Protein AF-A0A1W2BTI9-F1 (afdb_monomer)

Foldseek 3Di:
DPDPPPVVVVVVVVVVVVVVVVVVLVVLLVLLVVLCVQLVVVVQEDQCCHRNHHHLLVLLQVDDPDPVSLVVQLCCAQPWAADPGHGDIGHHSVPRDDSVSSVSNNSNSNVSPPVDD

Organism: NCBI:txid1938817

Solvent-accessible surface area (backbone atoms only — not comparable to full-atom values): 6621 Å² total; per-residue (Å²): 136,84,72,78,67,62,61,58,56,56,54,55,52,52,57,53,56,58,56,55,59,55,56,54,56,56,53,50,38,53,49,7,53,52,46,37,55,76,58,51,46,61,81,36,30,35,63,83,44,70,68,78,40,66,13,36,31,54,52,21,61,75,47,64,101,43,74,68,43,50,58,52,50,50,50,38,49,34,65,17,52,60,64,89,88,41,87,73,65,45,71,59,37,60,91,68,52,54,72,71,56,49,48,31,30,50,56,35,30,51,59,40,47,56,92,77,130

Mean predicted aligned error: 9.0 Å

Structure (mmCIF, N/CA/C/O backbone):
data_AF-A0A1W2BTI9-F1
#
_entry.id   AF-A0A1W2BTI9-F1
#
loop_
_atom_site.group_PDB
_atom_site.id
_atom_site.type_symbol
_atom_site.label_atom_id
_atom_site.label_alt_id
_atom_site.label_comp_id
_atom_site.label_asym_id
_atom_site.label_entity_id
_atom_site.label_seq_id
_atom_site.pdbx_PDB_ins_code
_atom_site.Cartn_x
_atom_site.Cartn_y
_atom_site.Cartn_z
_atom_site.occupancy
_atom_site.B_iso_or_equiv
_atom_site.auth_seq_id
_atom_site.auth_comp_id
_atom_site.auth_asym_id
_atom_site.auth_atom_id
_atom_site.pdbx_PDB_model_num
ATOM 1 N N . MET A 1 1 ? -31.654 16.495 45.646 1.00 43.53 1 MET A N 1
ATOM 2 C CA . MET A 1 1 ? -32.252 16.745 44.316 1.00 43.53 1 MET A CA 1
ATOM 3 C C . MET A 1 1 ? -31.108 17.069 43.357 1.00 43.53 1 MET A C 1
ATOM 5 O O . MET A 1 1 ? -30.697 18.217 43.288 1.00 43.53 1 MET A O 1
ATOM 9 N N . TYR A 1 2 ? -30.495 16.063 42.719 1.00 49.09 2 TYR A N 1
ATOM 10 C CA . TYR A 1 2 ? -29.413 16.299 41.753 1.00 49.09 2 TYR A CA 1
ATOM 11 C C . TYR A 1 2 ? -30.023 16.712 40.411 1.00 49.09 2 TYR A C 1
ATOM 13 O O . TYR A 1 2 ? -30.862 16.010 39.853 1.00 49.09 2 TYR A O 1
ATOM 21 N N . SER A 1 3 ? -29.644 17.904 39.957 1.00 46.94 3 SER A N 1
ATOM 22 C CA . SER A 1 3 ? -30.159 18.567 38.762 1.00 46.94 3 SER A CA 1
ATOM 23 C C . SER A 1 3 ? -29.911 17.730 37.501 1.00 46.94 3 SER A C 1
ATOM 25 O O . SER A 1 3 ? -28.771 17.533 37.082 1.00 46.94 3 SER A O 1
ATOM 27 N N . ALA A 1 4 ? -30.992 17.279 36.858 1.00 55.44 4 ALA A N 1
ATOM 28 C CA . ALA A 1 4 ? -30.993 16.518 35.604 1.00 55.44 4 ALA A CA 1
ATOM 29 C C . ALA A 1 4 ? -30.530 17.332 34.367 1.00 55.44 4 ALA A C 1
ATOM 31 O O . ALA A 1 4 ? -30.588 16.841 33.238 1.00 55.44 4 ALA A O 1
ATOM 32 N N . GLY A 1 5 ? -30.077 18.578 34.558 1.00 52.56 5 GLY A N 1
ATOM 33 C CA . GLY A 1 5 ? -29.624 19.467 33.488 1.00 52.56 5 GLY A CA 1
ATOM 34 C C . GLY A 1 5 ? -28.242 19.116 32.933 1.00 52.56 5 GLY A C 1
ATOM 35 O O . GLY A 1 5 ? -28.045 19.182 31.725 1.00 52.56 5 GLY A O 1
ATOM 36 N N . HIS A 1 6 ? -27.296 18.683 33.770 1.00 53.59 6 HIS A N 1
ATOM 37 C CA . HIS A 1 6 ? -25.897 18.493 33.348 1.00 53.59 6 HIS A CA 1
ATOM 38 C C . HIS A 1 6 ? -25.665 17.246 32.481 1.00 53.59 6 HIS A C 1
ATOM 40 O O . HIS A 1 6 ? -24.758 17.228 31.652 1.00 53.59 6 HIS A O 1
ATOM 46 N N . VAL A 1 7 ? -26.523 16.231 32.609 1.00 55.00 7 VAL A N 1
ATOM 47 C CA . VAL A 1 7 ? -26.402 14.970 31.856 1.00 55.00 7 VAL A CA 1
ATOM 48 C C . VAL A 1 7 ? -26.747 15.165 30.372 1.00 55.00 7 VAL A C 1
ATOM 50 O O . VAL A 1 7 ? -26.128 14.547 29.510 1.00 55.00 7 VAL A O 1
ATOM 53 N N . LYS A 1 8 ? -27.673 16.082 30.047 1.00 50.09 8 LYS A N 1
ATOM 54 C CA . LYS A 1 8 ? -28.093 16.362 28.660 1.00 50.09 8 LYS A CA 1
ATOM 55 C C . LYS A 1 8 ? -27.005 17.055 27.831 1.00 50.09 8 LYS A C 1
ATOM 57 O O . LYS A 1 8 ? -26.839 16.728 26.660 1.00 50.09 8 LYS A O 1
ATOM 62 N N . TRP A 1 9 ? -26.235 17.959 28.439 1.00 55.72 9 TRP A N 1
ATOM 63 C CA . TRP A 1 9 ? -25.114 18.635 27.771 1.00 55.72 9 TRP A CA 1
ATOM 64 C C . TRP A 1 9 ? -23.898 17.719 27.618 1.00 55.72 9 TRP A C 1
ATOM 66 O O . TRP A 1 9 ? -23.259 17.721 26.569 1.00 55.72 9 TRP A O 1
ATOM 76 N N . ALA A 1 10 ? -23.621 16.881 28.623 1.00 58.44 10 ALA A N 1
ATOM 77 C CA . ALA A 1 10 ? -22.546 15.894 28.553 1.00 58.44 10 ALA A CA 1
ATOM 78 C C . ALA A 1 10 ? -22.774 14.865 27.428 1.00 58.44 10 ALA A C 1
ATOM 80 O O . ALA A 1 10 ? -21.850 14.557 26.681 1.00 58.44 10 ALA A O 1
ATOM 81 N N . LEU A 1 11 ? -24.014 14.393 27.245 1.00 59.31 11 LEU A N 1
ATOM 82 C CA . LEU A 1 11 ? -24.380 13.493 26.143 1.00 59.31 11 LEU A CA 1
ATOM 83 C C . LEU A 1 11 ? -24.272 14.161 24.761 1.00 59.31 11 LEU A C 1
ATOM 85 O O . LEU A 1 11 ? -23.779 13.539 23.823 1.00 59.31 11 LEU A O 1
ATOM 89 N N . ALA A 1 12 ? -24.673 15.430 24.629 1.00 59.34 12 ALA A N 1
ATOM 90 C CA . ALA A 1 12 ? -24.559 16.166 23.367 1.00 59.34 12 ALA A CA 1
ATOM 91 C C . ALA A 1 12 ? -23.094 16.396 22.939 1.00 59.34 12 ALA A C 1
ATOM 93 O O . ALA A 1 12 ? -22.774 16.287 21.755 1.00 59.34 12 ALA A O 1
ATOM 94 N N . LEU A 1 13 ? -22.188 16.651 23.890 1.00 59.41 13 LEU A N 1
ATOM 95 C CA . LEU A 1 13 ? -20.755 16.836 23.620 1.00 59.41 13 LEU A CA 1
ATOM 96 C C . LEU A 1 13 ? -20.051 15.533 23.198 1.00 59.41 13 LEU A C 1
ATOM 98 O O . LEU A 1 13 ? -19.171 15.566 22.339 1.00 59.41 13 LEU A O 1
ATOM 102 N N . ILE A 1 14 ? -20.472 14.383 23.736 1.00 59.38 14 ILE A N 1
ATOM 103 C CA . ILE A 1 14 ? -19.941 13.064 23.347 1.00 59.38 14 ILE A CA 1
ATOM 104 C C . ILE A 1 14 ? -20.331 12.712 21.900 1.00 59.38 14 ILE A C 1
ATOM 106 O O . ILE A 1 14 ? -19.494 12.222 21.142 1.00 59.38 14 ILE A O 1
ATOM 110 N N . CYS A 1 15 ? -21.563 13.020 21.478 1.00 58.97 15 CYS A N 1
ATOM 111 C CA . CYS A 1 15 ? -22.002 12.801 20.094 1.00 58.97 15 CYS A CA 1
ATOM 112 C C . CYS A 1 15 ? -21.216 13.647 19.077 1.00 58.97 15 CYS A C 1
ATOM 114 O O . CYS A 1 15 ? -20.891 13.155 17.997 1.00 58.97 15 CYS A O 1
ATOM 116 N N . ILE A 1 16 ? -20.866 14.892 19.422 1.00 60.34 16 ILE A N 1
ATOM 117 C CA . ILE A 1 16 ? -20.067 15.767 18.550 1.00 60.34 16 ILE A CA 1
ATOM 118 C C . ILE A 1 16 ? -18.635 15.225 18.411 1.00 60.34 16 ILE A C 1
ATOM 120 O O . ILE A 1 16 ? -18.134 15.116 17.295 1.00 60.34 16 ILE A O 1
ATOM 124 N N . ALA A 1 17 ? -17.995 14.802 19.506 1.00 60.47 17 ALA A N 1
ATOM 125 C CA . ALA A 1 17 ? -16.629 14.269 19.467 1.00 60.47 17 ALA A CA 1
ATOM 126 C C . ALA A 1 17 ? -16.493 13.008 18.585 1.00 60.47 17 ALA A C 1
ATOM 128 O O . ALA A 1 17 ? -15.535 12.892 17.822 1.00 60.47 17 ALA A O 1
ATOM 129 N N . LEU A 1 18 ? -17.477 12.101 18.626 1.00 59.75 18 LEU A N 1
ATOM 130 C CA . LEU A 1 18 ? -17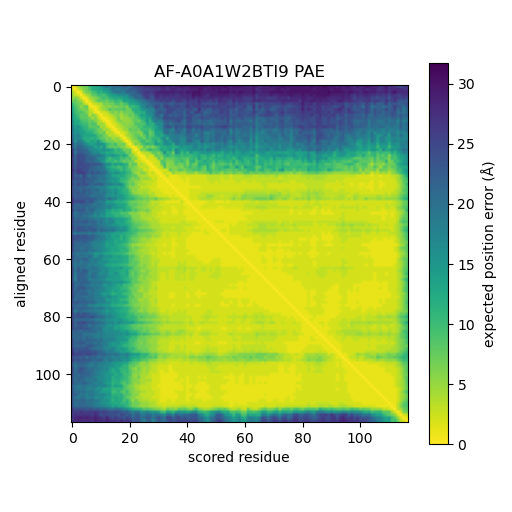.497 10.886 17.797 1.00 59.75 18 LEU A CA 1
ATOM 131 C C . LEU A 1 18 ? -17.660 11.180 16.294 1.00 59.75 18 LEU A C 1
ATOM 133 O O . LEU A 1 18 ? -17.071 10.487 15.464 1.00 59.75 18 LEU A O 1
ATOM 137 N N . MET A 1 19 ? -18.413 12.222 15.924 1.00 60.09 19 MET A N 1
ATOM 138 C CA . MET A 1 19 ? -18.585 12.617 14.519 1.00 60.09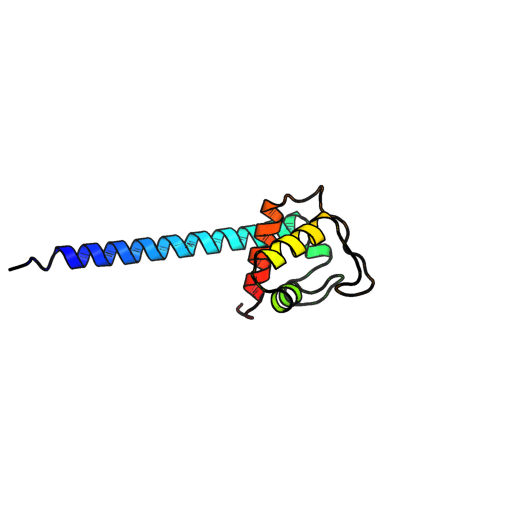 19 MET A CA 1
ATOM 139 C C . MET A 1 19 ? -17.330 13.269 13.916 1.00 60.09 19 MET A C 1
ATOM 141 O O . MET A 1 19 ? -17.061 13.098 12.722 1.00 60.09 19 MET A O 1
ATOM 145 N N . LEU A 1 20 ? -16.517 13.964 14.721 1.00 59.47 20 LEU A N 1
ATOM 146 C CA . LEU A 1 20 ? -15.254 14.531 14.237 1.00 59.47 20 LEU A CA 1
ATOM 147 C C . LEU A 1 20 ? -14.227 13.444 13.874 1.00 59.47 20 LEU A C 1
ATOM 149 O O . LEU A 1 20 ? -13.522 13.587 12.876 1.00 59.47 20 LEU A O 1
ATOM 153 N N . SER A 1 21 ? -14.167 12.334 14.617 1.00 60.41 21 SER A N 1
ATOM 154 C CA . SER A 1 21 ? -13.188 11.262 14.365 1.00 60.41 21 SER A CA 1
ATOM 155 C C . SER A 1 21 ? -13.417 10.515 13.043 1.00 60.41 21 SER A C 1
ATOM 157 O O . SER A 1 21 ? -12.454 10.130 12.380 1.00 60.41 21 SER A O 1
ATOM 159 N N . GLY A 1 22 ? -14.673 10.331 12.620 1.00 59.91 22 GLY A N 1
ATOM 160 C CA . GLY A 1 22 ? -14.995 9.648 11.357 1.00 59.91 22 GLY A CA 1
ATOM 161 C C . GLY A 1 22 ? -14.575 10.437 10.111 1.00 59.91 22 GLY A C 1
ATOM 162 O O . GLY A 1 22 ? -14.092 9.858 9.136 1.00 59.91 22 GLY A O 1
ATOM 163 N N . SER A 1 23 ? -14.699 11.765 10.164 1.00 64.38 23 SER A N 1
ATOM 164 C CA . SER A 1 23 ? -14.367 12.666 9.050 1.00 64.38 23 SER A CA 1
ATOM 165 C C . SER A 1 23 ? -12.873 12.653 8.701 1.00 64.38 23 SER A C 1
ATOM 167 O O . SER A 1 23 ? -12.512 12.688 7.526 1.00 64.38 23 SER A O 1
ATOM 169 N N . VAL A 1 24 ? -11.999 12.539 9.709 1.00 67.69 24 VAL A N 1
ATOM 170 C CA . VAL A 1 24 ? -10.536 12.506 9.523 1.00 67.69 24 VAL A CA 1
ATOM 171 C C . VAL A 1 24 ? -10.101 11.251 8.767 1.00 67.69 24 VAL A C 1
ATOM 173 O O . VAL A 1 24 ? -9.326 11.334 7.816 1.00 67.69 24 VAL A O 1
ATOM 176 N N . ARG A 1 25 ? -10.658 10.088 9.121 1.00 71.12 25 ARG A N 1
ATOM 177 C CA . ARG A 1 25 ? -10.293 8.821 8.478 1.00 71.12 25 ARG A CA 1
ATOM 178 C C . ARG A 1 25 ? -10.737 8.755 7.018 1.00 71.12 25 ARG A C 1
ATOM 180 O O . ARG A 1 25 ? -10.021 8.209 6.189 1.00 71.12 25 ARG A O 1
ATOM 187 N N . ALA A 1 26 ? -11.890 9.327 6.675 1.00 66.19 26 ALA A N 1
ATOM 188 C CA . ALA A 1 26 ? -12.328 9.396 5.281 1.00 66.19 26 ALA A CA 1
ATOM 189 C C . ALA A 1 26 ? -11.391 10.262 4.415 1.00 66.19 26 ALA A C 1
ATOM 191 O O . ALA A 1 26 ? -11.100 9.885 3.280 1.00 66.19 26 ALA A O 1
ATOM 192 N N . ALA A 1 27 ? -10.890 11.381 4.950 1.00 66.94 27 ALA A N 1
ATOM 193 C CA . ALA A 1 27 ? -9.961 12.265 4.244 1.00 66.94 27 ALA A CA 1
ATOM 194 C C . ALA A 1 27 ? -8.606 11.590 3.959 1.00 66.94 27 ALA A C 1
ATOM 196 O O . ALA A 1 27 ? -8.110 11.659 2.836 1.00 66.94 27 ALA A O 1
ATOM 197 N N . GLU A 1 28 ? -8.055 10.867 4.936 1.00 72.62 28 GLU A N 1
ATOM 198 C CA . GLU A 1 28 ? -6.797 10.115 4.798 1.00 72.62 28 GLU A CA 1
ATOM 199 C C . GLU A 1 28 ? -6.885 9.019 3.716 1.00 72.62 28 GLU A C 1
ATOM 201 O O . GLU A 1 28 ? -5.958 8.805 2.933 1.00 72.62 28 GLU A O 1
ATOM 206 N N . LEU A 1 29 ? -8.043 8.363 3.597 1.00 77.56 29 LEU A N 1
ATOM 207 C CA . LEU A 1 29 ? -8.279 7.334 2.579 1.00 77.56 29 LEU A CA 1
ATOM 208 C C . LEU A 1 29 ? -8.407 7.904 1.159 1.00 77.56 29 LEU A C 1
ATOM 210 O O . LEU A 1 29 ? -7.960 7.269 0.200 1.00 77.56 29 LEU A O 1
ATOM 214 N N . ILE A 1 30 ? -9.012 9.087 1.014 1.00 77.00 30 ILE A N 1
ATOM 215 C CA . ILE A 1 30 ? -9.046 9.814 -0.265 1.00 77.00 30 ILE A CA 1
ATOM 216 C C . ILE A 1 30 ? -7.616 10.171 -0.682 1.00 77.00 30 ILE A C 1
ATOM 218 O O . ILE A 1 30 ? -7.238 9.951 -1.834 1.00 77.00 30 ILE A O 1
ATOM 222 N N . GLU A 1 31 ? -6.802 10.629 0.270 1.00 85.56 31 GLU A N 1
ATOM 223 C CA . GLU A 1 31 ? -5.402 10.962 0.027 1.00 85.56 31 GLU A CA 1
ATOM 224 C C . GLU A 1 31 ? -4.602 9.749 -0.475 1.00 85.56 31 GLU A C 1
ATOM 226 O O . GLU A 1 31 ? -3.878 9.860 -1.464 1.00 85.56 31 GLU A O 1
ATOM 231 N N . GLY A 1 32 ? -4.793 8.565 0.118 1.00 90.62 32 GLY A N 1
ATOM 232 C CA . GLY A 1 32 ? -4.136 7.332 -0.332 1.00 90.62 32 GLY A CA 1
ATOM 233 C C . GLY A 1 32 ? -4.431 6.966 -1.792 1.00 90.62 32 GLY A C 1
ATOM 234 O O . GLY A 1 32 ? -3.518 6.616 -2.546 1.00 90.62 32 GLY A O 1
ATOM 235 N N . LYS A 1 33 ? -5.687 7.102 -2.234 1.00 93.12 33 LYS A N 1
ATOM 236 C CA . LYS A 1 33 ? -6.068 6.862 -3.638 1.00 93.12 33 LYS A CA 1
ATOM 237 C C . LYS A 1 33 ? -5.416 7.863 -4.593 1.00 93.12 33 LYS A C 1
ATOM 239 O O . LYS A 1 33 ? -4.994 7.493 -5.692 1.00 93.12 33 LYS A O 1
ATOM 244 N N . ASP A 1 34 ? -5.335 9.125 -4.193 1.00 94.50 34 ASP A N 1
ATOM 245 C CA . ASP A 1 34 ? -4.749 10.176 -5.021 1.00 94.50 34 ASP A CA 1
ATOM 246 C C . ASP A 1 34 ? -3.225 10.079 -5.098 1.00 94.50 34 ASP A C 1
ATOM 248 O O . ASP A 1 34 ? -2.658 10.297 -6.170 1.00 94.50 34 ASP A O 1
ATOM 252 N N . VAL A 1 35 ? -2.562 9.661 -4.018 1.00 94.81 35 VAL A N 1
ATOM 253 C CA . VAL A 1 35 ? -1.142 9.287 -4.049 1.00 94.81 35 VAL A CA 1
ATOM 254 C C . VAL A 1 35 ? -0.925 8.130 -5.026 1.00 94.81 35 VAL A C 1
ATOM 256 O O . VAL A 1 35 ? -0.093 8.243 -5.922 1.00 94.81 35 VAL A O 1
ATOM 259 N N . ALA A 1 36 ? -1.723 7.057 -4.950 1.00 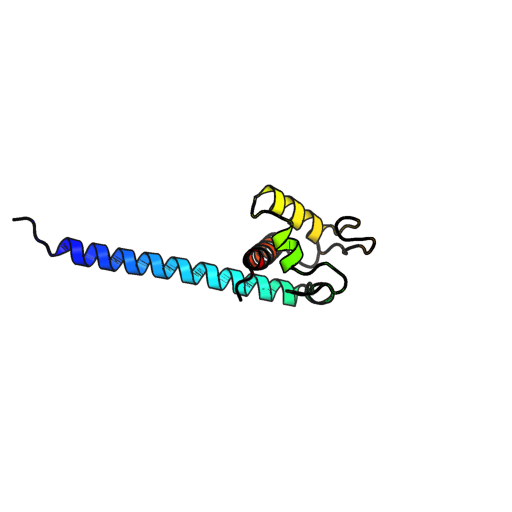93.62 36 ALA A N 1
ATOM 260 C CA . ALA A 1 36 ? -1.594 5.916 -5.865 1.00 93.62 36 ALA A CA 1
ATOM 261 C C . ALA A 1 36 ? -1.745 6.316 -7.348 1.00 93.62 36 ALA A C 1
ATOM 263 O O . ALA A 1 36 ? -1.083 5.758 -8.227 1.00 93.62 36 ALA A O 1
ATOM 264 N N . ARG A 1 37 ? -2.605 7.301 -7.635 1.00 92.19 37 ARG A N 1
ATOM 265 C CA . ARG A 1 37 ? -2.757 7.893 -8.973 1.00 92.19 37 ARG A CA 1
ATOM 266 C C . ARG A 1 37 ? -1.519 8.683 -9.392 1.00 92.19 37 ARG A C 1
ATOM 268 O O . ARG A 1 37 ? -0.993 8.444 -10.477 1.00 92.19 37 ARG A O 1
ATOM 275 N N . LYS A 1 38 ? -1.055 9.610 -8.548 1.00 91.50 38 LYS A N 1
ATOM 276 C CA . LYS A 1 38 ? 0.077 10.507 -8.843 1.00 91.50 38 LYS A CA 1
ATOM 277 C C . LYS A 1 38 ? 1.402 9.755 -8.966 1.00 91.50 38 LYS A C 1
ATOM 279 O O . LYS A 1 38 ? 2.206 10.085 -9.829 1.00 91.50 38 LYS A O 1
ATOM 284 N N . SER A 1 39 ? 1.593 8.709 -8.168 1.00 89.56 39 SER A N 1
ATOM 285 C C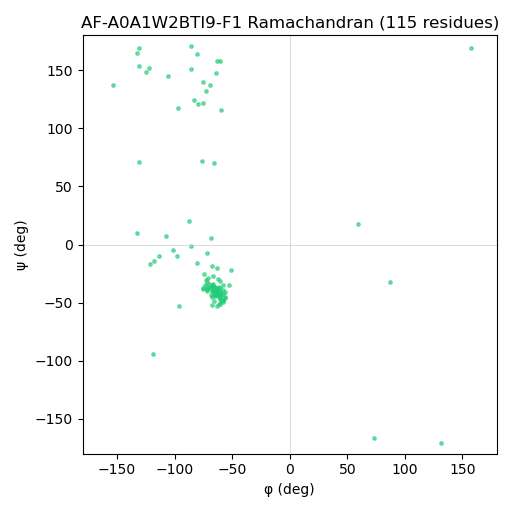A . SER A 1 39 ? 2.791 7.862 -8.168 1.00 89.56 39 SER A CA 1
ATOM 286 C C . SER A 1 39 ? 2.713 6.698 -9.168 1.00 89.56 39 SER A C 1
ATOM 288 O O . SER A 1 39 ? 3.441 5.718 -9.031 1.00 89.56 39 SER A O 1
ATOM 290 N N . LEU A 1 40 ? 1.832 6.792 -10.176 1.00 86.75 40 LEU A N 1
ATOM 291 C CA . LEU A 1 40 ? 1.721 5.872 -11.318 1.00 86.75 40 LEU A CA 1
ATOM 292 C C . LEU A 1 40 ? 1.426 4.403 -10.965 1.00 86.75 40 LEU A C 1
ATOM 294 O O . LEU A 1 40 ? 1.568 3.519 -11.813 1.00 86.75 40 LEU A O 1
ATOM 298 N N . CYS A 1 41 ? 0.942 4.113 -9.754 1.00 94.38 41 CYS A N 1
ATOM 299 C CA . CYS A 1 41 ? 0.615 2.745 -9.342 1.00 94.38 41 CYS A CA 1
ATOM 300 C C . CYS A 1 41 ? -0.471 2.129 -10.244 1.00 94.38 41 CYS A C 1
ATOM 302 O O . CYS A 1 41 ? -0.453 0.929 -10.523 1.00 94.38 41 CYS A O 1
ATOM 304 N N . LEU A 1 42 ? -1.380 2.970 -10.753 1.00 93.44 42 LEU A N 1
ATOM 305 C CA . LEU A 1 42 ? -2.482 2.568 -11.632 1.00 93.44 42 LEU A CA 1
ATOM 306 C C . LEU A 1 42 ? -2.063 2.178 -13.057 1.00 93.44 42 LEU A C 1
ATOM 308 O O . LEU A 1 42 ? -2.894 1.689 -13.815 1.00 93.44 42 LEU A O 1
ATOM 312 N N . GLY A 1 43 ? -0.793 2.363 -13.432 1.00 93.69 43 GLY A N 1
ATOM 313 C CA . GLY A 1 43 ? -0.282 1.860 -14.711 1.00 93.69 43 GLY A CA 1
ATOM 314 C C . GLY A 1 43 ? -0.154 0.333 -14.742 1.00 93.69 43 GLY A C 1
ATOM 315 O O . GLY A 1 43 ? -0.295 -0.280 -15.796 1.00 93.69 43 GLY A O 1
ATOM 316 N N . CYS A 1 44 ? 0.075 -0.288 -13.581 1.00 97.00 44 CYS A N 1
ATOM 317 C CA . CYS A 1 44 ? 0.307 -1.731 -13.464 1.00 97.00 44 CYS A CA 1
ATOM 318 C C . CYS A 1 44 ? -0.696 -2.442 -12.549 1.00 97.00 44 CYS A C 1
ATOM 320 O O . CYS A 1 44 ? -0.801 -3.668 -12.616 1.00 97.00 44 CYS A O 1
ATOM 322 N N . HIS A 1 45 ? -1.421 -1.705 -11.707 1.00 97.81 45 HIS A N 1
ATOM 323 C CA . HIS A 1 45 ? -2.402 -2.235 -10.764 1.00 97.81 45 HIS A CA 1
ATOM 324 C C . HIS A 1 45 ? -3.780 -1.615 -10.996 1.00 97.81 45 HIS A C 1
ATOM 326 O O . HIS A 1 45 ? -3.898 -0.467 -11.411 1.00 97.81 45 HIS A O 1
ATOM 332 N N . ALA A 1 46 ? -4.832 -2.355 -10.659 1.00 96.44 46 ALA A N 1
ATOM 333 C CA . ALA A 1 46 ? -6.191 -1.831 -10.589 1.00 96.44 46 ALA A CA 1
ATOM 334 C C . ALA A 1 46 ? -6.858 -2.261 -9.280 1.00 96.44 46 ALA A C 1
ATOM 336 O O . ALA A 1 46 ? -6.388 -3.165 -8.592 1.00 96.44 46 ALA A O 1
ATOM 337 N N . GLU A 1 47 ? -7.967 -1.612 -8.925 1.00 95.19 47 GLU A N 1
ATOM 338 C CA . GLU A 1 47 ? -8.649 -1.868 -7.651 1.00 95.19 47 GLU A CA 1
ATOM 339 C C . GLU A 1 47 ? -9.132 -3.321 -7.535 1.00 95.19 47 GLU A C 1
ATOM 341 O O . GLU A 1 47 ? -8.827 -3.999 -6.555 1.00 95.19 47 GLU A O 1
ATOM 346 N N . LYS A 1 48 ? -9.849 -3.817 -8.553 1.00 94.94 48 LYS A N 1
ATOM 347 C CA . LYS A 1 48 ? -10.589 -5.091 -8.476 1.00 94.94 48 LYS A CA 1
ATOM 348 C C . LYS A 1 48 ? -10.128 -6.167 -9.463 1.00 94.94 48 LYS A C 1
ATOM 350 O O . LYS A 1 48 ? -10.484 -7.325 -9.279 1.00 94.94 48 LYS A O 1
ATOM 355 N N . GLN A 1 49 ? -9.334 -5.814 -10.472 1.00 94.06 49 GLN A N 1
ATOM 356 C CA . GLN A 1 49 ? -8.880 -6.742 -11.511 1.00 94.06 49 GLN A CA 1
ATOM 357 C C . GLN A 1 49 ? -7.358 -6.761 -11.627 1.00 94.06 49 GLN A C 1
ATOM 359 O O . GLN A 1 49 ? -6.692 -5.750 -11.401 1.00 94.06 49 GLN A O 1
ATOM 364 N N . LYS A 1 50 ? -6.810 -7.919 -11.991 1.00 94.31 50 LYS A N 1
ATOM 365 C CA . LYS A 1 50 ? -5.395 -8.054 -12.330 1.00 94.31 50 LYS A CA 1
ATOM 366 C C . LYS A 1 50 ? -5.112 -7.324 -13.646 1.00 94.31 50 LYS A C 1
ATOM 368 O O . LYS A 1 50 ? -5.892 -7.443 -14.588 1.00 94.31 50 LYS A O 1
ATOM 373 N N . VAL A 1 51 ? -3.998 -6.595 -13.704 1.00 94.50 51 VAL A N 1
ATOM 374 C CA . VAL A 1 51 ? -3.515 -5.932 -14.929 1.00 94.50 51 VAL A CA 1
ATOM 375 C C . VAL A 1 51 ? -2.144 -6.510 -15.274 1.00 94.50 51 VAL A C 1
ATOM 377 O O . VAL A 1 51 ? -2.066 -7.586 -15.860 1.00 94.50 51 VAL A O 1
ATOM 380 N N . VAL A 1 52 ? -1.066 -5.862 -14.830 1.00 96.62 52 VAL A N 1
ATOM 381 C CA . VAL A 1 52 ? 0.293 -6.423 -14.851 1.00 96.62 52 VAL A CA 1
ATOM 382 C C . VAL A 1 52 ? 0.593 -7.031 -13.483 1.00 96.62 52 VAL A C 1
ATOM 384 O O . VAL A 1 52 ? 0.934 -8.208 -13.362 1.00 96.62 52 VAL A O 1
ATOM 387 N N . GLY A 1 53 ? 0.404 -6.221 -12.441 1.00 96.25 53 GLY A N 1
ATOM 388 C CA . GLY A 1 53 ? 0.409 -6.633 -11.048 1.00 96.25 53 GLY A CA 1
ATOM 389 C C . GLY A 1 53 ? -0.960 -7.144 -10.578 1.00 96.25 53 GLY A C 1
ATOM 390 O O . GLY A 1 53 ? -1.959 -7.031 -11.300 1.00 96.25 53 GLY A O 1
ATOM 391 N N . PRO A 1 54 ? -1.018 -7.721 -9.364 1.00 97.56 54 PRO A N 1
ATOM 392 C CA . PRO A 1 54 ? -2.272 -8.140 -8.736 1.00 97.56 54 PRO A CA 1
ATOM 393 C C . PRO A 1 54 ? -3.219 -6.959 -8.515 1.00 97.56 54 PRO A C 1
ATOM 395 O O . PRO A 1 54 ? -2.780 -5.809 -8.395 1.00 97.56 54 PRO A O 1
ATOM 398 N N . ALA A 1 55 ? -4.512 -7.251 -8.389 1.00 97.44 55 ALA A N 1
ATOM 399 C CA . ALA A 1 55 ? -5.474 -6.234 -7.979 1.00 97.44 55 ALA A CA 1
ATOM 400 C C . ALA A 1 55 ? -5.172 -5.750 -6.550 1.00 97.44 55 ALA A C 1
ATOM 402 O O . ALA A 1 55 ? -4.761 -6.543 -5.697 1.00 97.44 55 ALA A O 1
ATOM 403 N N . PHE A 1 56 ? -5.441 -4.484 -6.232 1.00 97.56 56 PHE A N 1
ATOM 404 C CA . PHE A 1 56 ? -5.302 -3.989 -4.857 1.00 97.56 56 PHE A CA 1
ATOM 405 C C . PHE A 1 56 ? -6.170 -4.782 -3.876 1.00 97.56 56 PHE A C 1
ATOM 407 O O . PHE A 1 56 ? -5.695 -5.158 -2.806 1.00 97.56 56 PHE A O 1
ATOM 414 N N . ALA A 1 57 ? -7.386 -5.161 -4.272 1.00 96.50 57 ALA A N 1
ATOM 415 C CA . ALA A 1 57 ? -8.241 -6.020 -3.459 1.00 96.50 57 ALA A CA 1
ATOM 416 C C . ALA A 1 57 ? -7.633 -7.418 -3.205 1.00 96.50 57 ALA A C 1
ATOM 418 O O . ALA A 1 57 ? -7.882 -8.016 -2.162 1.00 96.50 57 ALA A O 1
ATOM 419 N N . GLU A 1 58 ? -6.815 -7.958 -4.117 1.00 96.88 58 GLU A N 1
ATOM 420 C CA . GLU A 1 58 ? -6.096 -9.221 -3.881 1.00 96.88 58 GLU A CA 1
ATOM 421 C C . GLU A 1 58 ? -4.970 -9.047 -2.861 1.00 96.88 58 GLU A C 1
ATOM 423 O O . GLU A 1 58 ? -4.791 -9.906 -1.997 1.00 96.88 58 GLU A O 1
ATOM 428 N N . ILE A 1 59 ? -4.244 -7.926 -2.923 1.00 97.38 59 ILE A N 1
ATOM 429 C CA . ILE A 1 59 ? -3.229 -7.566 -1.924 1.00 97.38 59 ILE A CA 1
ATOM 430 C C . ILE A 1 59 ? -3.892 -7.430 -0.548 1.00 97.38 59 ILE A C 1
ATOM 432 O O . ILE A 1 59 ? -3.422 -8.032 0.417 1.00 97.38 59 ILE A O 1
ATOM 436 N N . ALA A 1 60 ? -5.019 -6.716 -0.479 1.00 97.25 60 ALA A N 1
ATOM 437 C CA . ALA A 1 60 ? -5.788 -6.513 0.745 1.00 97.25 60 ALA A CA 1
ATOM 438 C C . ALA A 1 60 ? -6.301 -7.827 1.351 1.00 97.25 60 ALA A C 1
ATOM 440 O O . ALA A 1 60 ? -6.305 -7.988 2.569 1.00 97.25 60 ALA A O 1
ATOM 441 N N . ARG A 1 61 ? -6.710 -8.788 0.513 1.00 96.12 61 ARG A N 1
ATOM 442 C CA . ARG A 1 61 ? -7.122 -10.123 0.972 1.00 96.12 61 ARG A CA 1
ATOM 443 C C . ARG A 1 61 ? -5.951 -10.977 1.452 1.00 96.12 61 ARG A C 1
ATOM 445 O O . ARG A 1 61 ? -6.117 -11.716 2.415 1.00 96.12 61 ARG A O 1
ATOM 452 N N . ARG A 1 62 ? -4.793 -10.905 0.787 1.00 96.44 62 ARG A N 1
ATOM 453 C CA . ARG A 1 62 ? -3.624 -11.740 1.113 1.00 96.44 62 ARG A CA 1
ATOM 454 C C . ARG A 1 62 ? -2.940 -11.329 2.415 1.00 96.44 62 ARG A C 1
ATOM 456 O O . ARG A 1 62 ? -2.441 -12.201 3.117 1.00 96.44 62 ARG A O 1
ATOM 463 N N . TYR A 1 63 ? -2.855 -10.030 2.693 1.00 96.69 63 TYR A N 1
ATOM 464 C CA . TYR A 1 63 ? -2.122 -9.509 3.846 1.00 96.69 63 TYR A CA 1
ATOM 465 C C . TYR A 1 63 ? -3.066 -9.033 4.952 1.00 96.69 63 TYR A C 1
ATOM 467 O O . TYR A 1 63 ? -4.149 -8.501 4.700 1.00 96.69 63 TYR A O 1
ATOM 475 N N . ASP A 1 64 ? -2.651 -9.214 6.203 1.00 95.38 64 ASP A N 1
ATOM 476 C CA . ASP A 1 64 ? -3.357 -8.672 7.363 1.00 95.38 64 ASP A CA 1
ATOM 477 C C . ASP A 1 64 ? -2.933 -7.238 7.657 1.00 95.38 64 ASP A C 1
ATOM 479 O O . ASP A 1 64 ? -1.800 -6.852 7.373 1.00 95.38 64 ASP A O 1
ATOM 483 N N . ASN A 1 65 ? -3.838 -6.450 8.238 1.00 94.75 65 ASN A N 1
ATOM 484 C CA . ASN A 1 65 ? -3.567 -5.073 8.643 1.00 94.75 65 ASN A CA 1
ATOM 485 C C . ASN A 1 65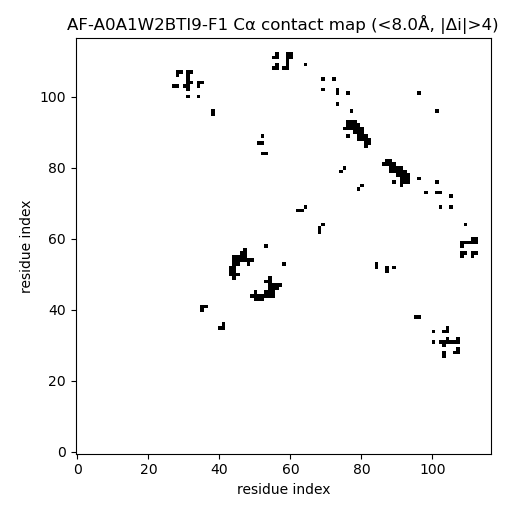 ? -2.730 -5.066 9.941 1.00 94.75 65 ASN A C 1
ATOM 487 O O . ASN A 1 65 ? -3.243 -4.820 11.030 1.00 94.75 65 ASN A O 1
ATOM 491 N N . THR A 1 66 ? -1.454 -5.442 9.822 1.00 96.81 66 THR A N 1
ATOM 492 C CA . THR A 1 66 ? -0.498 -5.587 10.931 1.00 96.81 66 THR A CA 1
ATOM 493 C C . THR A 1 66 ? 0.815 -4.864 10.623 1.00 96.81 66 THR A C 1
ATOM 495 O O . THR A 1 66 ? 1.190 -4.755 9.451 1.00 96.81 66 THR A O 1
ATOM 498 N N . PRO A 1 67 ? 1.579 -4.417 11.640 1.00 97.62 67 PRO A N 1
ATOM 499 C CA . PRO A 1 67 ? 2.862 -3.739 11.430 1.00 97.62 67 PRO A CA 1
ATOM 500 C C . PRO A 1 67 ? 3.841 -4.5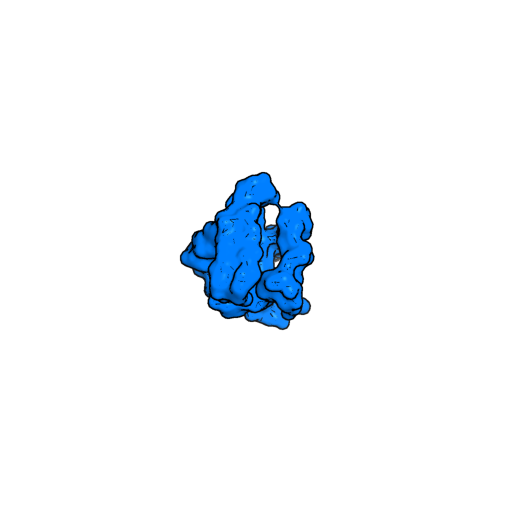19 10.539 1.00 97.62 67 PRO A C 1
ATOM 502 O O . PRO A 1 67 ? 4.561 -3.929 9.736 1.00 97.62 67 PRO A O 1
ATOM 505 N N . GLN A 1 68 ? 3.836 -5.849 10.635 1.00 97.81 68 GLN A N 1
ATOM 506 C CA . GLN A 1 68 ? 4.662 -6.739 9.823 1.00 97.81 68 GLN A CA 1
ATOM 507 C C . GLN A 1 68 ? 4.304 -6.630 8.335 1.00 97.81 68 GLN A C 1
ATOM 509 O O . GLN A 1 68 ? 5.203 -6.516 7.498 1.00 97.81 68 GLN A O 1
ATOM 514 N N . SER A 1 69 ? 3.010 -6.599 7.999 1.00 97.81 69 SER A N 1
ATOM 515 C CA . SER A 1 69 ? 2.555 -6.404 6.620 1.00 97.81 69 SER A CA 1
ATOM 516 C C . SER A 1 69 ? 2.931 -5.028 6.085 1.00 97.81 69 SER A C 1
ATOM 518 O O . SER A 1 69 ? 3.372 -4.947 4.943 1.00 97.81 69 SER A O 1
ATOM 520 N N . TYR A 1 70 ? 2.829 -3.960 6.887 1.00 97.88 70 TYR A N 1
ATOM 521 C CA . TYR A 1 70 ? 3.282 -2.631 6.451 1.00 97.88 70 TYR A CA 1
ATOM 522 C C . TYR A 1 70 ? 4.773 -2.635 6.144 1.00 97.88 70 TYR A C 1
ATOM 524 O O . TYR A 1 70 ? 5.161 -2.231 5.054 1.00 97.88 70 TYR A O 1
ATOM 532 N N . THR A 1 71 ? 5.610 -3.133 7.056 1.00 98.31 71 THR A N 1
ATOM 533 C CA . THR A 1 71 ? 7.063 -3.204 6.840 1.00 98.31 71 THR A CA 1
ATOM 534 C C . THR A 1 71 ? 7.397 -3.980 5.569 1.00 98.31 71 THR A C 1
ATOM 536 O O . THR A 1 71 ? 8.194 -3.527 4.745 1.00 98.31 71 THR A O 1
ATOM 539 N N . TYR A 1 72 ? 6.744 -5.126 5.365 1.00 98.31 72 TYR A N 1
ATOM 540 C CA . TYR A 1 72 ? 6.927 -5.927 4.163 1.00 98.31 72 TYR A CA 1
ATOM 541 C C . TYR A 1 72 ? 6.484 -5.177 2.896 1.00 98.31 72 TYR A C 1
ATOM 543 O O . TYR A 1 72 ? 7.268 -5.057 1.954 1.00 98.31 72 TYR A O 1
ATOM 551 N N . LEU A 1 73 ? 5.256 -4.651 2.858 1.00 98.12 73 LEU A N 1
ATOM 552 C CA . LEU A 1 73 ? 4.689 -3.979 1.685 1.00 98.12 73 LEU A CA 1
ATOM 553 C C . LEU A 1 73 ? 5.448 -2.694 1.335 1.00 98.12 73 LEU A C 1
ATOM 555 O O . LEU A 1 73 ? 5.738 -2.477 0.160 1.00 98.12 73 LEU A O 1
ATOM 559 N N . ILE A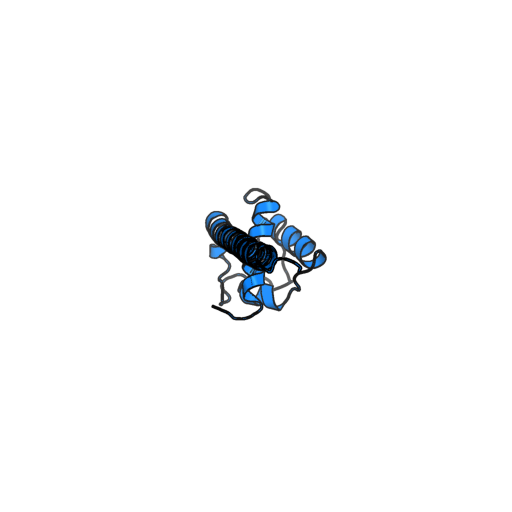 1 74 ? 5.851 -1.899 2.330 1.00 98.00 74 ILE A N 1
ATOM 560 C CA . ILE A 1 74 ? 6.701 -0.716 2.136 1.00 98.00 74 ILE A CA 1
ATOM 561 C C . ILE A 1 74 ? 8.014 -1.120 1.470 1.00 98.00 74 ILE A C 1
ATOM 563 O O . ILE A 1 74 ? 8.389 -0.545 0.447 1.00 98.00 74 ILE A O 1
ATOM 567 N N . ASN A 1 75 ? 8.687 -2.150 1.991 1.00 97.69 75 ASN A N 1
ATOM 568 C CA . ASN A 1 75 ? 9.932 -2.628 1.403 1.00 97.69 75 ASN A CA 1
ATOM 569 C C . ASN A 1 75 ? 9.734 -3.099 -0.048 1.00 97.69 75 ASN A C 1
ATOM 571 O O . ASN A 1 75 ? 10.531 -2.746 -0.917 1.00 97.69 75 ASN A O 1
ATOM 575 N N . ARG A 1 76 ? 8.651 -3.839 -0.334 1.00 97.50 76 ARG A N 1
ATOM 576 C CA . ARG A 1 76 ? 8.317 -4.265 -1.704 1.00 97.50 76 ARG A CA 1
ATOM 577 C C . ARG A 1 76 ? 8.082 -3.069 -2.621 1.00 97.50 76 ARG A C 1
ATOM 579 O O . ARG A 1 76 ? 8.609 -3.068 -3.724 1.00 97.50 76 ARG A O 1
ATOM 586 N N . ILE A 1 77 ? 7.334 -2.054 -2.195 1.00 97.00 77 ILE A N 1
ATOM 587 C CA . ILE A 1 77 ? 7.017 -0.886 -3.033 1.00 97.00 77 ILE A CA 1
ATOM 588 C C . ILE A 1 77 ? 8.271 -0.045 -3.304 1.00 97.00 77 ILE A C 1
ATOM 590 O O . ILE A 1 77 ? 8.515 0.328 -4.454 1.00 97.00 77 ILE A O 1
ATOM 594 N N . LYS A 1 78 ? 9.111 0.196 -2.288 1.00 96.44 78 LYS A N 1
ATOM 595 C CA . LYS A 1 78 ? 10.357 0.964 -2.451 1.00 96.44 78 LYS A CA 1
ATOM 596 C C . LYS A 1 78 ? 11.365 0.248 -3.339 1.00 96.44 78 LYS A C 1
ATOM 598 O O . LYS A 1 78 ? 11.915 0.866 -4.248 1.00 96.44 78 LYS A O 1
ATOM 603 N N . ASN A 1 79 ? 11.604 -1.034 -3.078 1.00 96.75 79 ASN A N 1
ATOM 604 C CA . ASN A 1 79 ? 12.726 -1.772 -3.661 1.00 96.75 79 ASN A CA 1
ATOM 605 C C . ASN A 1 79 ? 12.328 -2.677 -4.832 1.00 96.75 79 ASN A C 1
ATOM 607 O O . ASN A 1 79 ? 13.195 -3.253 -5.483 1.00 96.75 79 ASN A O 1
ATOM 611 N N . GLY A 1 80 ? 11.034 -2.774 -5.129 1.00 95.69 80 GLY A N 1
ATOM 612 C CA . GLY A 1 80 ? 10.512 -3.683 -6.135 1.00 95.69 80 GLY A CA 1
ATOM 613 C C . GLY A 1 80 ? 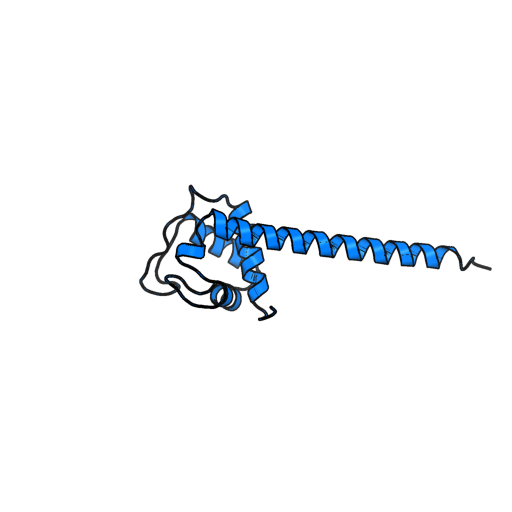10.534 -5.138 -5.666 1.00 95.69 80 GLY A C 1
ATOM 614 O O . GLY A 1 80 ? 10.692 -5.459 -4.484 1.00 95.69 80 GLY A O 1
ATOM 615 N N . GLY A 1 81 ? 10.350 -6.056 -6.608 1.00 95.50 81 GLY A N 1
ATOM 616 C CA . GLY A 1 81 ? 10.555 -7.481 -6.367 1.00 95.50 81 GLY A CA 1
ATOM 617 C C . GLY A 1 81 ? 9.807 -8.374 -7.344 1.00 95.50 81 GLY A C 1
ATOM 618 O O . GLY A 1 81 ? 8.921 -7.936 -8.068 1.00 95.50 81 GLY A O 1
ATOM 619 N N . VAL A 1 82 ? 10.128 -9.663 -7.310 1.00 96.81 82 VAL A N 1
ATOM 620 C CA . VAL A 1 82 ? 9.574 -10.695 -8.199 1.00 96.81 82 VAL A CA 1
ATOM 621 C C . VAL A 1 82 ? 9.095 -11.905 -7.380 1.00 96.81 82 VAL A C 1
ATOM 623 O O . VAL A 1 82 ? 9.302 -11.954 -6.163 1.00 96.81 82 VAL A O 1
ATOM 626 N N . GLY A 1 83 ? 8.362 -12.835 -7.996 1.00 95.69 83 GLY A N 1
ATOM 627 C CA . GLY A 1 83 ? 8.033 -14.155 -7.440 1.00 95.69 83 GLY A CA 1
ATOM 628 C C . GLY A 1 83 ? 6.784 -14.216 -6.557 1.00 95.69 83 GLY A C 1
ATOM 629 O O . GLY A 1 83 ? 6.062 -15.204 -6.596 1.00 95.69 83 GLY A O 1
ATOM 630 N N . ALA A 1 84 ? 6.453 -13.152 -5.819 1.00 95.69 84 ALA A N 1
ATOM 631 C CA . ALA A 1 84 ? 5.298 -13.165 -4.905 1.00 95.69 84 ALA A CA 1
ATOM 632 C C . ALA A 1 84 ? 3.935 -13.280 -5.622 1.00 95.69 84 ALA A C 1
ATOM 634 O O . ALA A 1 84 ? 2.964 -13.766 -5.042 1.00 95.69 84 ALA A O 1
ATOM 635 N N . TRP A 1 85 ? 3.852 -12.818 -6.872 1.00 95.75 85 TRP A N 1
ATOM 636 C CA . TRP A 1 85 ? 2.613 -12.766 -7.662 1.00 95.75 85 TRP A CA 1
ATOM 637 C C . TRP A 1 85 ? 2.784 -13.313 -9.090 1.00 95.75 85 TRP A C 1
ATOM 639 O O . TRP A 1 85 ? 1.888 -13.173 -9.921 1.00 95.75 85 TRP A O 1
ATOM 649 N N . GLY A 1 86 ? 3.933 -13.934 -9.373 1.00 94.62 86 GLY A N 1
ATOM 650 C CA . GLY A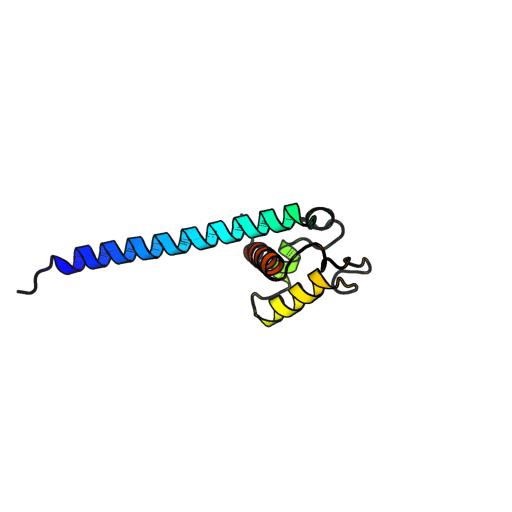 1 86 ? 4.317 -14.427 -10.694 1.00 94.62 86 GLY A CA 1
ATOM 651 C C . GLY A 1 86 ? 5.731 -14.006 -11.099 1.00 94.62 86 GLY A C 1
ATOM 652 O O . GLY A 1 86 ? 6.499 -13.476 -10.292 1.00 94.62 86 GLY A O 1
ATOM 653 N N . ALA A 1 87 ? 6.061 -14.257 -12.366 1.00 96.00 87 ALA A N 1
ATOM 654 C CA . ALA A 1 87 ? 7.391 -14.016 -12.929 1.00 96.00 87 ALA A CA 1
ATOM 655 C C . ALA A 1 87 ? 7.655 -12.550 -13.324 1.00 96.00 87 ALA A C 1
ATOM 657 O O . ALA A 1 87 ? 8.806 -12.174 -13.517 1.00 96.00 87 ALA A O 1
ATOM 658 N N . VAL A 1 88 ? 6.614 -11.717 -13.438 1.00 96.00 88 VAL A N 1
ATOM 659 C CA . VAL A 1 88 ? 6.767 -10.302 -13.806 1.00 96.00 88 VAL A CA 1
ATOM 660 C C . VAL A 1 88 ? 7.298 -9.509 -12.602 1.00 96.00 88 VAL A C 1
ATOM 662 O O . VAL A 1 88 ? 6.659 -9.529 -11.545 1.00 96.00 88 VAL A O 1
ATOM 665 N N . PRO A 1 89 ? 8.450 -8.821 -12.716 1.00 96.31 89 PRO A N 1
ATOM 666 C CA . PRO A 1 89 ? 8.994 -8.024 -11.625 1.00 96.31 89 PRO A CA 1
ATOM 667 C C . PRO A 1 89 ? 8.223 -6.710 -11.453 1.00 96.31 89 PRO A C 1
ATOM 669 O O . PRO A 1 89 ? 7.901 -6.029 -12.425 1.00 96.31 89 PRO A O 1
ATOM 672 N N . MET A 1 90 ? 7.984 -6.316 -10.203 1.00 97.12 90 MET A N 1
ATOM 673 C CA . MET A 1 90 ? 7.572 -4.956 -9.859 1.00 97.12 90 MET A CA 1
ATOM 674 C C . MET A 1 90 ? 8.824 -4.068 -9.756 1.00 97.12 90 MET A C 1
ATOM 676 O O . MET A 1 90 ? 9.718 -4.413 -8.975 1.00 97.12 90 MET A O 1
ATOM 680 N N . PRO A 1 91 ? 8.921 -2.953 -10.503 1.00 94.81 91 PRO A N 1
ATOM 681 C CA . PRO A 1 91 ? 10.042 -2.020 -10.397 1.00 94.81 91 PRO A CA 1
ATOM 682 C C . PRO A 1 91 ? 10.143 -1.358 -9.017 1.00 94.81 91 PRO A C 1
ATOM 684 O O . PRO A 1 91 ? 9.161 -1.256 -8.282 1.00 94.81 91 PRO A O 1
ATOM 687 N N . ALA A 1 92 ? 11.340 -0.881 -8.679 1.00 95.56 92 ALA A N 1
ATOM 688 C CA . ALA A 1 92 ? 11.581 -0.096 -7.473 1.00 95.56 92 ALA A CA 1
ATOM 689 C C . ALA A 1 92 ? 11.001 1.323 -7.612 1.00 95.56 92 ALA A C 1
ATOM 691 O O . ALA A 1 92 ? 11.286 2.002 -8.596 1.00 95.56 92 ALA A O 1
ATOM 692 N N . ASN A 1 93 ? 10.257 1.797 -6.606 1.00 93.75 93 ASN A N 1
ATOM 693 C CA . ASN A 1 93 ? 9.661 3.143 -6.596 1.00 93.75 93 ASN A CA 1
ATOM 694 C C . ASN A 1 93 ? 10.349 4.123 -5.631 1.00 93.75 93 ASN A C 1
ATOM 696 O O . ASN A 1 93 ? 9.867 5.237 -5.461 1.00 93.75 93 ASN A O 1
ATOM 700 N N . LYS A 1 94 ? 11.477 3.748 -5.007 1.00 89.44 94 LYS A N 1
ATOM 701 C CA . LYS A 1 94 ? 12.156 4.515 -3.936 1.00 89.44 94 LYS A CA 1
ATOM 702 C C . LYS A 1 94 ? 12.439 6.002 -4.216 1.00 89.44 94 LYS A C 1
ATOM 704 O O . LYS A 1 94 ? 12.634 6.744 -3.263 1.00 89.44 94 LYS A O 1
ATOM 709 N N . ASN A 1 95 ? 12.490 6.421 -5.482 1.00 90.00 95 ASN A N 1
ATOM 710 C CA . ASN A 1 95 ? 12.763 7.809 -5.873 1.00 90.00 95 ASN A CA 1
ATOM 711 C C . ASN A 1 95 ? 11.492 8.617 -6.197 1.00 90.00 95 ASN A C 1
ATOM 713 O O . ASN A 1 95 ? 11.583 9.824 -6.388 1.00 90.00 95 ASN A O 1
ATOM 717 N N . ASN A 1 96 ? 10.331 7.962 -6.285 1.00 88.81 96 ASN A N 1
ATOM 718 C CA . ASN A 1 96 ? 9.085 8.555 -6.788 1.00 88.81 96 ASN A CA 1
ATOM 719 C C . ASN A 1 96 ? 8.005 8.692 -5.706 1.00 88.81 96 ASN A C 1
ATOM 721 O O . ASN A 1 96 ? 6.953 9.272 -5.969 1.00 88.81 96 ASN A O 1
ATOM 725 N N . ILE A 1 97 ? 8.220 8.094 -4.532 1.00 93.62 97 ILE A N 1
ATOM 726 C CA . ILE A 1 97 ? 7.245 8.063 -3.444 1.00 93.62 97 ILE A CA 1
ATOM 727 C C . ILE A 1 97 ? 7.961 7.917 -2.095 1.00 93.62 97 ILE A C 1
ATOM 729 O O . ILE A 1 97 ? 8.914 7.142 -1.955 1.00 93.62 97 ILE A O 1
ATOM 733 N N . THR A 1 98 ? 7.509 8.677 -1.104 1.00 95.31 98 THR A N 1
ATOM 734 C CA . THR A 1 98 ? 8.007 8.629 0.277 1.00 95.31 98 THR A CA 1
ATOM 735 C C . THR A 1 98 ? 7.388 7.467 1.059 1.00 95.31 98 THR A C 1
ATOM 737 O O . THR A 1 98 ? 6.387 6.882 0.652 1.00 95.31 98 THR A O 1
ATOM 740 N N . GLU A 1 99 ? 7.965 7.099 2.207 1.00 95.00 99 GLU A N 1
ATOM 741 C CA . GLU A 1 99 ? 7.372 6.047 3.050 1.00 95.00 99 GLU A CA 1
ATOM 742 C C . GLU A 1 99 ? 5.989 6.415 3.585 1.00 95.00 99 GLU A C 1
ATOM 744 O O . GLU A 1 99 ? 5.113 5.552 3.622 1.00 95.00 99 GLU A O 1
ATOM 749 N N . ASP A 1 100 ? 5.775 7.678 3.950 1.00 95.12 100 ASP A N 1
ATOM 750 C CA . ASP A 1 100 ? 4.487 8.149 4.461 1.00 95.12 100 ASP A CA 1
ATOM 751 C C . ASP A 1 100 ? 3.405 8.091 3.380 1.00 95.12 100 ASP A C 1
ATOM 753 O O . ASP A 1 100 ? 2.289 7.635 3.626 1.00 95.12 100 ASP A O 1
ATOM 757 N N . GLU A 1 101 ? 3.745 8.466 2.148 1.00 95.62 101 GLU A N 1
ATOM 758 C CA . GLU A 1 101 ? 2.864 8.298 0.992 1.00 95.62 101 GLU A CA 1
ATOM 759 C C . GLU A 1 101 ? 2.559 6.821 0.714 1.00 95.62 101 GLU A C 1
ATOM 761 O O . GLU A 1 101 ? 1.404 6.467 0.474 1.00 95.62 101 GLU A O 1
ATOM 766 N N . ILE A 1 102 ? 3.555 5.931 0.812 1.00 96.81 102 ILE A N 1
ATOM 767 C CA . ILE A 1 102 ? 3.323 4.487 0.677 1.00 96.81 102 ILE A CA 1
ATOM 768 C C . ILE A 1 102 ? 2.358 3.986 1.758 1.00 96.81 102 ILE A C 1
ATOM 770 O O . ILE A 1 102 ? 1.475 3.183 1.451 1.00 96.81 102 ILE A O 1
ATOM 774 N N . ARG A 1 103 ? 2.497 4.441 3.010 1.00 96.50 103 ARG A N 1
ATOM 775 C CA . ARG A 1 103 ? 1.587 4.057 4.101 1.00 96.50 103 ARG A CA 1
ATOM 776 C C . ARG A 1 103 ? 0.147 4.428 3.771 1.00 96.50 103 ARG A C 1
ATOM 778 O O . ARG A 1 103 ? -0.693 3.535 3.793 1.00 96.50 103 ARG A O 1
ATOM 785 N N . LYS A 1 104 ? -0.099 5.661 3.316 1.00 95.75 104 LYS A N 1
ATOM 786 C CA . LYS A 1 104 ? -1.432 6.117 2.879 1.00 95.75 104 LYS A CA 1
ATOM 787 C C . LYS A 1 104 ? -2.017 5.237 1.772 1.00 95.75 104 LYS A C 1
ATOM 789 O O . LYS A 1 104 ? -3.200 4.902 1.793 1.00 95.75 104 LYS A O 1
ATOM 794 N N . VAL A 1 105 ? -1.192 4.818 0.808 1.00 96.62 105 VAL A N 1
ATOM 795 C CA . VAL A 1 105 ? -1.621 3.880 -0.244 1.00 96.62 105 VAL A CA 1
ATOM 796 C C . VAL A 1 105 ? -1.984 2.514 0.346 1.00 96.62 105 VAL A C 1
ATOM 798 O O . VAL A 1 105 ? -3.014 1.954 -0.021 1.00 96.62 105 VAL A O 1
ATOM 801 N N . ILE A 1 106 ? -1.180 1.972 1.266 1.00 96.81 106 ILE A N 1
ATOM 802 C CA . ILE A 1 106 ? -1.460 0.691 1.938 1.00 96.81 106 ILE A CA 1
ATOM 803 C C . ILE A 1 106 ? -2.745 0.779 2.775 1.00 96.81 106 ILE A C 1
ATOM 805 O O . ILE A 1 106 ? -3.565 -0.138 2.715 1.00 96.81 106 ILE A O 1
ATOM 809 N N . ASP A 1 107 ? -2.960 1.883 3.492 1.00 95.25 107 ASP A N 1
ATOM 810 C CA . ASP A 1 107 ? -4.187 2.139 4.252 1.00 95.25 107 ASP A CA 1
ATOM 811 C C . ASP A 1 107 ? -5.415 2.096 3.344 1.00 95.25 107 ASP A C 1
ATOM 813 O O . ASP A 1 107 ? -6.386 1.392 3.634 1.00 95.25 107 ASP A O 1
ATOM 817 N N . TRP A 1 108 ? -5.342 2.784 2.201 1.00 95.62 108 TRP A N 1
ATOM 818 C CA . TRP A 1 108 ? -6.383 2.739 1.180 1.00 95.62 108 TRP A CA 1
ATOM 819 C C . TRP A 1 108 ? -6.599 1.322 0.633 1.00 95.62 108 TRP A C 1
ATOM 821 O O . TRP A 1 108 ? -7.744 0.872 0.564 1.00 95.62 108 TRP A O 1
ATOM 831 N N . ILE A 1 109 ? -5.533 0.579 0.319 1.00 96.06 109 ILE A N 1
ATOM 832 C CA . ILE A 1 109 ? -5.623 -0.820 -0.132 1.00 96.06 109 ILE A CA 1
ATOM 833 C C . ILE A 1 109 ? -6.365 -1.673 0.903 1.00 96.06 109 ILE A C 1
ATOM 835 O O . ILE A 1 109 ? -7.269 -2.425 0.539 1.00 96.06 109 ILE A O 1
ATOM 839 N N . PHE A 1 110 ? -6.046 -1.549 2.194 1.00 94.81 110 PHE A N 1
ATOM 840 C CA . PHE A 1 110 ? -6.674 -2.372 3.230 1.00 94.81 110 PHE A CA 1
ATOM 841 C C . PHE A 1 110 ? -8.162 -2.090 3.447 1.00 94.81 110 PHE A C 1
ATOM 843 O O . PHE A 1 110 ? -8.867 -2.978 3.931 1.00 94.81 110 PHE A O 1
ATOM 850 N N . THR A 1 111 ? -8.685 -0.944 3.000 1.00 92.81 111 THR A N 1
ATOM 851 C CA . THR A 1 111 ? -10.145 -0.727 2.966 1.00 92.81 111 THR A CA 1
ATOM 852 C C . THR A 1 111 ? -10.876 -1.690 2.033 1.00 92.81 111 THR A C 1
ATOM 854 O O . THR A 1 111 ? -12.063 -1.930 2.213 1.00 92.81 111 THR A O 1
ATOM 857 N N . MET A 1 112 ? -10.170 -2.295 1.073 1.00 91.88 112 MET A N 1
ATOM 858 C CA . MET A 1 112 ? -10.742 -3.222 0.094 1.00 91.88 112 MET A CA 1
ATOM 859 C C . MET A 1 112 ? -10.822 -4.672 0.599 1.00 91.88 112 MET A C 1
ATOM 861 O O . MET A 1 112 ? -11.268 -5.550 -0.143 1.00 91.88 112 MET A O 1
ATOM 865 N N . LYS A 1 113 ? -10.356 -4.963 1.826 1.00 85.19 113 LYS A N 1
ATOM 866 C CA . LYS A 1 113 ? -10.320 -6.332 2.377 1.00 85.19 113 LYS A CA 1
ATOM 867 C C . LYS A 1 113 ? -11.723 -6.905 2.588 1.00 85.19 113 LYS A C 1
ATOM 869 O O . LYS A 1 113 ? -11.962 -8.080 2.320 1.00 85.19 113 LYS A O 1
ATOM 874 N N . THR A 1 114 ? -12.650 -6.062 3.017 1.00 69.75 114 THR A N 1
ATOM 875 C CA . THR A 1 114 ? -14.087 -6.324 3.034 1.00 69.75 114 THR A CA 1
ATOM 876 C C . THR A 1 114 ? -14.641 -5.682 1.771 1.00 69.75 114 THR A C 1
ATOM 878 O O . THR A 1 114 ? -14.466 -4.483 1.596 1.00 69.75 114 THR A O 1
ATOM 881 N N . GLY A 1 115 ? -15.213 -6.448 0.843 1.00 60.91 115 GLY A N 1
ATOM 882 C CA . GLY A 1 115 ? -15.682 -5.933 -0.450 1.00 60.91 115 GLY A CA 1
ATOM 883 C C . GLY A 1 115 ? -16.851 -4.947 -0.336 1.00 60.91 115 GLY A C 1
ATOM 884 O O . GLY A 1 115 ? -17.958 -5.280 -0.734 1.00 60.91 115 GLY A O 1
ATOM 885 N N . GLU A 1 116 ? -16.608 -3.743 0.178 1.00 47.72 116 GLU A N 1
ATOM 886 C CA . GLU A 1 116 ? -17.623 -2.735 0.466 1.00 47.72 116 GLU A CA 1
ATOM 887 C C . GLU A 1 116 ? -17.211 -1.375 -0.111 1.00 47.72 116 GLU A C 1
ATOM 889 O O . GLU A 1 116 ? -16.807 -0.436 0.581 1.00 47.72 116 GLU A O 1
ATOM 894 N N . ARG A 1 117 ? -17.268 -1.327 -1.444 1.00 46.09 117 ARG A N 1
ATOM 895 C CA . ARG A 1 117 ? -18.040 -0.355 -2.237 1.00 46.09 117 ARG A CA 1
ATOM 896 C C . ARG A 1 117 ? -17.923 -0.679 -3.727 1.00 46.09 117 ARG A C 1
ATOM 898 O O . ARG A 1 117 ? -16.799 -0.909 -4.235 1.00 46.09 117 ARG A O 1
#

pLDDT: mean 84.77, std 16.89, range [43.53, 98.31]

Nearest PDB structures (foldseek):
  3zow-assembly8_H  TM=9.244E-01  e=1.555E-07  Nitrosomonas europaea
  3zow-assembly4_D  TM=9.284E-01  e=1.981E-07  Nitrosomonas europaea
  3zow-assembly13_M  TM=9.309E-01  e=6.633E-07  Nitrosomonas europaea
  1ynr-assembly1_A  TM=9.227E-01  e=5.878E-07  Hydrogenobacter thermophilus
  3zox-assembly1_A  TM=9.187E-01  e=6.633E-07  Nitrosomonas europaea

Radius of gyration: 19.67 Å; Cα contacts (8 Å, |Δi|>4): 110; chains: 1; bounding box: 45×34×59 Å

Secondary structure (DSSP, 8-state):
---THHHHHHHHHHHHHHHHHHHHHHHHHHHHHHHHHHTTGGGT--SSS-SSSPPHHHHHHHS-SSHHHHHHHHHHHHH-BSSSSSSSPBPP-TTT--HHHHHHHHHHHHTTSS---

Sequence (117 aa):
MYSAGHVKWALALICIALMLSGSVRAAELIEGKDVARKSLCLGCHAEKQKVVGPAFAEIARRYDNTPQSYTYLINRIKNGGVGAWGAVPMPANKNNITEDEIRKVIDWIFTMKTGER

InterPro domains:
  IPR002324 Cytochrome c, class ID [PR00606] (35-48)
  IPR002324 Cytochrome c, class ID [PR00606] (50-63)
  IPR002324 Cytochrome c, class ID [PR00606] (73-86)
  IPR002324 Cytochrome c, class ID [PR00606] (88-98)
  IPR002324 Cytochrome c, class ID [PR00606] (101-111)
  IPR009056 Cytochrome c-like domain [PF00034] (31-112)
  IPR009056 Cytochrome c-like domain [PS51007] (27-113)
  IPR036909 Cytochrome c-like domain superfamily [G3DSA:1.10.760.10] (32-113)
  IPR036909 Cytochrome c-like domain superfamily [SSF46626] (32-112)